Protein AF-A0A1A9G1H6-F1 (afdb_monomer)

pLDDT: mean 84.22, std 7.69, range [54.5, 94.31]

Radius of gyration: 18.67 Å; Cα contacts (8 Å, |Δi|>4): 43; chains: 1; bounding box: 40×33×41 Å

Foldseek 3Di:
DDDPVVLLVQLVVVLVVVVVVLVPDPVNPPPDRDSVVSSVVSVVVSVVVVVVVVQDPVLSVVLVVLVVVLVVLVPDDPPDPCPVVNVVSVVVNVVSSVD

Secondary structure (DSSP, 8-state):
---HHHHHHHHHHHHHHHHHHHHH-GGGTT----HHHHHHHHHHHHHHHHHHHHS-HHHHHHHHHHHHHHHHHHTSPTT---HHHHHHHHHHHHHHHH-

Structure (mmCIF, N/CA/C/O backbone):
data_AF-A0A1A9G1H6-F1
#
_entry.id   AF-A0A1A9G1H6-F1
#
loop_
_atom_site.group_PDB
_atom_site.id
_atom_site.type_symbol
_atom_site.label_atom_id
_atom_site.label_alt_id
_atom_site.label_comp_id
_atom_site.label_asym_id
_atom_site.label_entity_id
_atom_site.label_seq_id
_atom_site.pdbx_PDB_ins_code
_atom_site.Cartn_x
_atom_site.Cartn_y
_atom_site.Cartn_z
_atom_site.occupancy
_atom_site.B_iso_or_equiv
_atom_site.auth_seq_id
_atom_site.auth_comp_id
_atom_site.auth_asym_id
_atom_site.auth_atom_id
_atom_site.pdbx_PDB_model_num
ATOM 1 N N . MET A 1 1 ? 4.258 -9.240 16.589 1.00 62.66 1 MET A N 1
ATOM 2 C CA . MET A 1 1 ? 5.707 -9.505 16.428 1.00 62.66 1 MET A CA 1
ATOM 3 C C . MET A 1 1 ? 6.010 -9.608 14.937 1.00 62.66 1 MET A C 1
ATOM 5 O O . MET A 1 1 ? 5.212 -10.207 14.229 1.00 62.66 1 MET A O 1
ATOM 9 N N . PHE A 1 2 ? 7.073 -8.971 14.435 1.00 75.19 2 PHE A N 1
ATOM 10 C CA . PHE A 1 2 ? 7.388 -8.994 12.998 1.00 75.19 2 PHE A CA 1
ATOM 11 C C . PHE A 1 2 ? 8.047 -10.321 12.608 1.00 75.19 2 PHE A C 1
ATOM 13 O O . PHE A 1 2 ? 9.056 -10.702 13.196 1.00 75.19 2 PHE A O 1
ATOM 20 N N . ASN A 1 3 ? 7.508 -11.008 11.598 1.00 84.94 3 ASN A N 1
ATOM 21 C CA . ASN A 1 3 ? 8.124 -12.215 11.055 1.00 84.94 3 ASN A CA 1
ATOM 22 C C . ASN A 1 3 ? 9.115 -11.844 9.942 1.00 84.94 3 ASN A C 1
ATOM 24 O O . ASN A 1 3 ? 8.748 -11.699 8.775 1.00 84.94 3 ASN A O 1
ATOM 28 N N . LEU A 1 4 ? 10.387 -11.692 10.316 1.00 86.19 4 LEU A N 1
ATOM 29 C CA . LEU A 1 4 ? 11.466 -11.287 9.408 1.00 86.19 4 LEU A CA 1
ATOM 30 C C . LEU A 1 4 ? 11.574 -12.194 8.173 1.00 86.19 4 LEU A C 1
ATOM 32 O O . LEU A 1 4 ? 11.787 -11.707 7.064 1.00 86.19 4 LEU A O 1
ATOM 36 N N . SER A 1 5 ? 11.369 -13.502 8.347 1.00 87.50 5 SER A N 1
ATOM 37 C CA . SER A 1 5 ? 11.451 -14.469 7.247 1.00 87.50 5 SER A CA 1
ATOM 38 C C . SER A 1 5 ? 10.347 -14.264 6.203 1.00 87.50 5 SER A C 1
ATOM 40 O O . SER A 1 5 ? 10.597 -14.388 5.004 1.00 87.50 5 SER A O 1
ATOM 42 N N . GLN A 1 6 ? 9.137 -13.893 6.636 1.00 86.88 6 GLN A N 1
ATOM 43 C CA . GLN A 1 6 ? 8.024 -13.589 5.736 1.00 86.88 6 GLN A CA 1
ATOM 44 C C . GLN A 1 6 ? 8.253 -12.275 4.988 1.00 86.88 6 GLN A C 1
ATOM 46 O O . GLN A 1 6 ? 8.037 -12.233 3.779 1.00 86.88 6 GLN A O 1
ATOM 51 N N . ILE A 1 7 ? 8.757 -11.240 5.670 1.00 89.12 7 ILE A N 1
ATOM 52 C CA . ILE A 1 7 ? 9.081 -9.948 5.043 1.00 89.12 7 ILE A CA 1
ATOM 53 C C . ILE A 1 7 ? 10.154 -10.137 3.963 1.00 89.12 7 ILE A C 1
ATOM 55 O O . ILE A 1 7 ? 10.015 -9.620 2.858 1.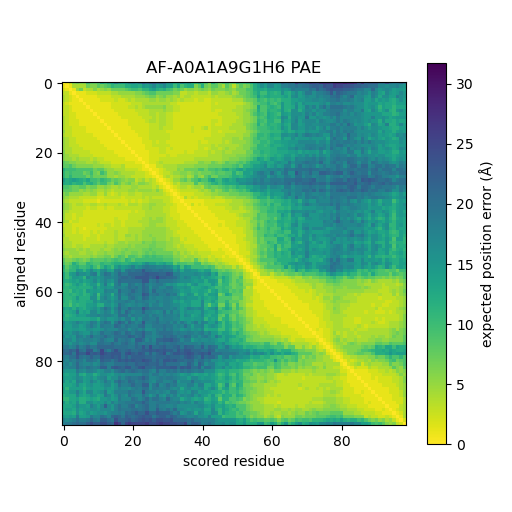00 89.12 7 ILE A O 1
ATOM 59 N N . MET A 1 8 ? 11.189 -10.938 4.235 1.00 91.38 8 MET A N 1
ATOM 60 C CA . MET A 1 8 ? 12.235 -11.233 3.249 1.00 91.38 8 MET A CA 1
ATOM 61 C C . MET A 1 8 ? 11.709 -12.017 2.044 1.00 91.38 8 MET A C 1
ATOM 63 O O . MET A 1 8 ? 12.043 -11.688 0.905 1.00 91.38 8 MET A O 1
ATOM 67 N N . LYS A 1 9 ? 10.844 -13.017 2.264 1.00 92.31 9 LYS A N 1
ATOM 68 C CA . LYS A 1 9 ? 10.194 -13.759 1.171 1.00 92.31 9 LYS A CA 1
ATOM 69 C C . LYS A 1 9 ? 9.320 -12.848 0.306 1.00 92.31 9 LYS A C 1
ATOM 71 O O . LYS A 1 9 ? 9.391 -12.930 -0.920 1.00 92.31 9 LYS A O 1
ATOM 76 N N . ALA A 1 10 ? 8.538 -11.967 0.929 1.00 90.38 10 ALA A N 1
ATOM 77 C CA . ALA A 1 10 ? 7.708 -10.993 0.226 1.00 90.38 10 ALA A CA 1
ATOM 78 C C . ALA A 1 10 ? 8.565 -10.012 -0.590 1.00 90.38 10 ALA A C 1
ATOM 80 O O . ALA A 1 10 ? 8.305 -9.815 -1.777 1.00 90.38 10 ALA A O 1
ATOM 81 N N . ALA A 1 11 ? 9.648 -9.493 -0.002 1.00 92.75 11 ALA A N 1
ATOM 82 C CA . ALA A 1 11 ? 10.556 -8.562 -0.672 1.00 92.75 11 ALA A CA 1
ATOM 83 C C . ALA A 1 11 ? 11.222 -9.207 -1.889 1.00 92.75 11 ALA A C 1
ATOM 85 O O . ALA A 1 11 ? 11.345 -8.581 -2.942 1.00 92.75 11 ALA A O 1
ATOM 86 N N . TRP A 1 12 ? 11.600 -10.483 -1.776 1.00 92.69 12 TRP A N 1
ATOM 87 C CA . TRP A 1 12 ? 12.172 -11.241 -2.885 1.00 92.69 12 TRP A CA 1
ATOM 88 C C . TRP A 1 12 ? 11.168 -11.473 -4.016 1.00 92.69 12 TRP A C 1
ATOM 90 O O . TRP A 1 12 ? 11.495 -11.281 -5.189 1.00 92.69 12 TRP A O 1
ATOM 100 N N . ALA A 1 13 ? 9.927 -11.832 -3.682 1.00 93.38 13 ALA A N 1
ATOM 101 C CA . ALA A 1 13 ? 8.865 -11.985 -4.671 1.00 93.38 13 ALA A CA 1
ATOM 102 C C . ALA A 1 13 ? 8.563 -10.660 -5.392 1.00 93.38 13 ALA A C 1
ATOM 104 O O . ALA A 1 13 ? 8.442 -10.641 -6.618 1.00 93.38 13 ALA A O 1
ATOM 105 N N . HIS A 1 14 ? 8.495 -9.552 -4.650 1.00 92.31 14 HIS A N 1
ATOM 106 C CA . HIS A 1 14 ? 8.287 -8.213 -5.196 1.00 92.31 14 HIS A CA 1
ATOM 107 C C . HIS A 1 14 ? 9.429 -7.820 -6.140 1.00 92.31 14 HIS A C 1
ATOM 109 O O . HIS A 1 14 ? 9.178 -7.461 -7.289 1.00 92.31 14 HIS A O 1
ATOM 115 N N . TYR A 1 15 ? 10.681 -7.984 -5.708 1.00 94.19 15 TYR A N 1
ATOM 116 C CA . TYR A 1 15 ? 11.854 -7.704 -6.531 1.00 94.19 15 TYR A CA 1
ATOM 117 C C . TYR A 1 15 ? 11.818 -8.456 -7.864 1.00 94.19 15 TYR A C 1
ATOM 119 O O . TYR A 1 15 ? 11.967 -7.849 -8.922 1.00 94.19 15 TYR A O 1
ATOM 127 N N . ARG A 1 16 ? 11.530 -9.763 -7.841 1.00 94.31 16 ARG A N 1
ATOM 128 C CA . ARG A 1 16 ? 11.432 -10.564 -9.068 1.00 94.31 16 ARG A CA 1
ATOM 129 C C . ARG A 1 16 ? 10.335 -10.075 -10.011 1.00 94.31 16 ARG A C 1
ATOM 131 O O . ARG A 1 16 ? 10.561 -10.037 -11.218 1.00 94.31 16 ARG A O 1
ATOM 138 N N . ARG A 1 17 ? 9.168 -9.694 -9.481 1.00 92.69 17 ARG A N 1
ATOM 139 C CA . ARG A 1 17 ? 8.072 -9.127 -10.287 1.00 92.69 17 ARG A CA 1
ATOM 140 C C . ARG A 1 17 ? 8.469 -7.794 -10.910 1.00 92.69 17 ARG A C 1
ATOM 142 O O . ARG A 1 17 ? 8.217 -7.590 -12.090 1.00 92.69 17 ARG A O 1
ATOM 149 N N . ALA A 1 18 ? 9.124 -6.921 -10.148 1.00 90.44 18 ALA A N 1
ATOM 150 C CA . ALA A 1 18 ? 9.588 -5.628 -10.637 1.00 90.44 18 ALA A CA 1
ATOM 151 C C . ALA A 1 18 ? 10.665 -5.780 -11.723 1.00 90.44 18 ALA A C 1
ATOM 153 O O . ALA A 1 18 ? 10.587 -5.123 -12.757 1.00 90.44 18 ALA A O 1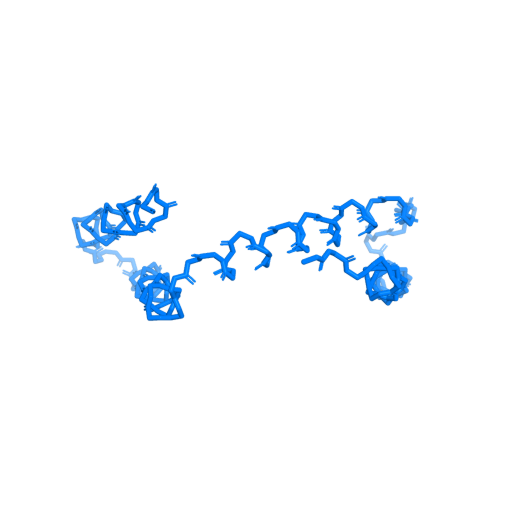
ATOM 154 N N . VAL A 1 19 ? 11.623 -6.695 -11.539 1.00 92.00 19 VAL A N 1
ATOM 155 C CA . VAL A 1 19 ? 12.633 -7.019 -12.561 1.00 92.00 19 VAL A CA 1
ATOM 156 C C . VAL A 1 19 ? 11.976 -7.562 -13.829 1.00 92.00 19 VAL A C 1
ATOM 158 O O . VAL A 1 19 ? 12.299 -7.104 -14.921 1.00 92.00 19 VAL A O 1
ATOM 161 N N . ALA A 1 20 ? 11.030 -8.498 -13.700 1.00 91.50 20 ALA A N 1
ATOM 162 C CA . ALA A 1 20 ? 10.298 -9.038 -14.844 1.00 91.50 20 ALA A CA 1
ATOM 163 C C . ALA A 1 20 ? 9.496 -7.951 -15.577 1.00 91.50 20 ALA A C 1
ATOM 165 O O . ALA A 1 20 ? 9.519 -7.891 -16.804 1.00 91.50 20 ALA A O 1
ATOM 166 N N . TYR A 1 21 ? 8.844 -7.057 -14.830 1.00 90.62 21 TYR A N 1
ATOM 167 C CA . TYR A 1 21 ? 8.096 -5.935 -15.386 1.00 90.62 21 TYR A CA 1
ATOM 168 C C . TYR A 1 21 ? 9.001 -4.989 -16.182 1.00 90.62 21 TYR A C 1
ATOM 170 O O . TYR A 1 21 ? 8.705 -4.700 -17.340 1.00 90.62 21 TYR A O 1
ATOM 178 N N . VAL A 1 22 ? 10.141 -4.581 -15.615 1.00 90.06 22 VAL A N 1
ATOM 179 C CA . VAL A 1 22 ? 11.125 -3.738 -16.314 1.00 90.06 22 VAL A CA 1
ATOM 180 C C . VAL A 1 22 ? 11.683 -4.439 -17.554 1.00 90.06 22 VAL A C 1
ATOM 182 O O . VAL A 1 22 ? 11.795 -3.810 -18.601 1.00 90.06 22 VAL A O 1
ATOM 185 N N . ALA A 1 23 ? 11.977 -5.740 -17.477 1.00 88.06 23 ALA A N 1
ATOM 186 C CA . ALA A 1 23 ? 12.463 -6.511 -18.622 1.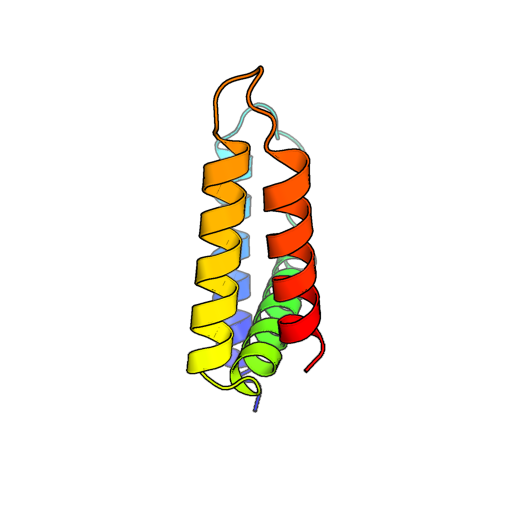00 88.06 23 ALA A CA 1
ATOM 187 C C . ALA A 1 23 ? 11.427 -6.609 -19.756 1.00 88.06 23 ALA A C 1
ATOM 189 O O . ALA A 1 23 ? 11.793 -6.588 -20.929 1.00 88.06 23 ALA A O 1
ATOM 190 N N . SER A 1 24 ? 10.139 -6.696 -19.411 1.00 90.62 24 SER A N 1
ATOM 191 C CA . SER A 1 24 ? 9.041 -6.780 -20.380 1.00 90.62 24 SER A CA 1
ATOM 192 C C . SER A 1 24 ? 8.647 -5.439 -21.003 1.00 90.62 24 SER A C 1
ATOM 194 O O . SER A 1 24 ? 7.966 -5.428 -22.026 1.00 90.62 24 SER A O 1
ATOM 196 N N . ASN A 1 25 ? 9.044 -4.313 -20.401 1.00 89.31 25 ASN A N 1
ATOM 197 C CA . ASN A 1 25 ? 8.527 -2.999 -20.761 1.00 89.31 25 ASN A CA 1
ATOM 198 C C . ASN A 1 25 ? 9.591 -2.155 -21.495 1.00 89.31 25 ASN A C 1
ATOM 200 O O . ASN A 1 25 ? 10.549 -1.694 -20.865 1.00 89.31 25 ASN A O 1
ATOM 204 N N . PRO A 1 26 ?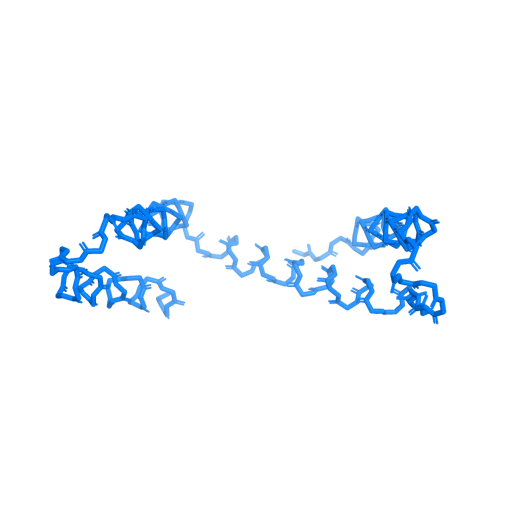 9.436 -1.900 -22.812 1.00 88.06 26 PRO A N 1
ATOM 205 C CA . PRO A 1 26 ? 10.426 -1.176 -23.614 1.00 88.06 26 PRO A CA 1
ATOM 206 C C . PRO A 1 26 ? 10.732 0.233 -23.096 1.00 88.06 26 PRO A C 1
ATOM 208 O O . PRO A 1 26 ? 11.864 0.698 -23.214 1.00 88.06 26 PRO A O 1
ATOM 211 N N . TYR A 1 27 ? 9.744 0.889 -22.482 1.00 87.69 27 TYR A N 1
ATOM 212 C CA . TYR A 1 27 ? 9.854 2.253 -21.958 1.00 87.69 27 TYR A CA 1
ATOM 213 C C . TYR A 1 27 ? 10.668 2.353 -20.665 1.00 87.69 27 TYR A C 1
ATOM 215 O O . TYR A 1 27 ? 11.051 3.446 -20.263 1.00 87.69 27 TYR A O 1
ATOM 223 N N . LEU A 1 28 ? 10.937 1.222 -20.006 1.00 85.50 28 LEU A N 1
ATOM 224 C CA . LEU A 1 28 ? 11.679 1.168 -18.747 1.00 85.50 28 LEU A CA 1
ATOM 225 C C . LEU A 1 28 ? 13.114 0.666 -18.935 1.00 85.50 28 LEU A C 1
ATOM 227 O O . LEU A 1 28 ? 13.811 0.434 -17.943 1.00 85.50 28 LEU A O 1
ATOM 231 N N . ARG A 1 29 ? 13.584 0.521 -20.184 1.00 75.81 29 ARG A N 1
ATOM 232 C CA . ARG A 1 29 ? 14.970 0.133 -20.485 1.00 75.81 29 ARG A CA 1
ATOM 233 C C . ARG A 1 29 ? 15.955 1.066 -19.778 1.00 75.81 29 ARG A C 1
ATOM 235 O O . ARG A 1 29 ? 15.928 2.273 -19.976 1.00 75.81 29 ARG A O 1
ATOM 242 N N . GLY A 1 30 ? 16.836 0.484 -18.965 1.00 78.06 30 GLY A N 1
ATOM 243 C CA . GLY A 1 30 ? 17.823 1.217 -18.161 1.00 78.06 30 GLY A CA 1
ATOM 244 C C . GLY A 1 30 ? 17.386 1.504 -16.722 1.00 78.06 30 GLY A C 1
ATOM 245 O O . GLY A 1 30 ? 18.200 1.957 -15.920 1.00 78.06 30 GLY A O 1
ATOM 246 N N . THR A 1 31 ? 16.141 1.189 -16.353 1.00 86.50 31 THR A N 1
ATOM 247 C CA . THR A 1 31 ? 15.681 1.318 -14.966 1.00 86.50 31 THR A CA 1
ATOM 248 C C . THR A 1 31 ? 16.319 0.232 -14.101 1.00 86.50 31 THR A C 1
ATOM 250 O O . THR A 1 31 ? 16.157 -0.962 -14.351 1.00 86.50 31 THR A O 1
ATOM 253 N N . LEU A 1 32 ? 17.031 0.644 -13.053 1.00 84.38 32 LEU A N 1
ATOM 254 C CA . LEU A 1 32 ? 17.628 -0.264 -12.076 1.00 84.38 32 LEU A CA 1
ATOM 255 C C . LEU A 1 32 ? 16.630 -0.559 -10.959 1.00 84.38 32 LEU A C 1
ATOM 257 O O . LEU A 1 32 ? 16.342 0.298 -10.126 1.00 84.38 32 LEU A O 1
ATOM 261 N N . VAL A 1 33 ? 16.146 -1.797 -10.905 1.00 87.38 33 VAL A N 1
ATOM 262 C CA . VAL A 1 33 ? 15.382 -2.287 -9.755 1.00 87.38 33 VAL A CA 1
ATOM 263 C C . VAL A 1 33 ? 16.372 -2.667 -8.661 1.00 87.38 33 VAL A C 1
ATOM 265 O O . VAL A 1 33 ? 17.221 -3.534 -8.861 1.00 87.38 33 VAL A O 1
ATOM 268 N N . ARG A 1 34 ? 16.280 -2.032 -7.491 1.00 91.56 34 ARG A N 1
ATOM 269 C CA . ARG A 1 34 ? 17.130 -2.351 -6.337 1.00 91.56 34 ARG A CA 1
ATOM 270 C C . ARG A 1 34 ? 16.334 -3.142 -5.312 1.00 91.56 34 ARG A C 1
ATOM 272 O O . ARG A 1 34 ? 15.283 -2.700 -4.856 1.00 91.56 34 ARG A O 1
ATOM 279 N N . PHE A 1 35 ? 16.880 -4.276 -4.876 1.00 89.75 35 PHE A N 1
ATOM 280 C CA . PHE A 1 35 ? 16.255 -5.091 -3.830 1.00 89.75 35 PHE A CA 1
ATOM 281 C C . PHE A 1 35 ? 15.999 -4.297 -2.538 1.00 89.75 35 PHE A C 1
ATOM 283 O O . PHE A 1 35 ? 14.970 -4.481 -1.895 1.00 89.75 35 PHE A O 1
ATOM 290 N N . GLY A 1 36 ? 16.894 -3.365 -2.188 1.00 90.44 36 GLY A N 1
ATOM 291 C CA . GLY A 1 36 ? 16.736 -2.508 -1.011 1.00 90.44 36 GLY A CA 1
ATOM 292 C C . GLY A 1 36 ? 15.464 -1.653 -1.030 1.00 90.44 36 GLY A C 1
ATOM 293 O O . GLY A 1 36 ? 14.867 -1.437 0.024 1.00 90.44 36 GLY A O 1
ATOM 294 N N . ASP A 1 37 ? 15.007 -1.215 -2.204 1.00 89.56 37 ASP A N 1
ATOM 295 C CA . ASP A 1 37 ? 13.782 -0.419 -2.327 1.00 89.56 37 ASP A CA 1
ATOM 296 C C . ASP A 1 37 ? 12.536 -1.300 -2.171 1.00 89.56 37 ASP A C 1
ATOM 298 O O . ASP A 1 37 ? 11.612 -0.938 -1.440 1.00 89.56 37 ASP A O 1
ATOM 302 N N . CYS A 1 38 ? 12.557 -2.513 -2.735 1.00 90.50 38 CYS A N 1
ATOM 303 C CA . CYS A 1 38 ? 11.522 -3.523 -2.496 1.00 90.50 38 CYS A CA 1
ATOM 304 C C . CYS A 1 38 ? 11.453 -3.912 -1.013 1.00 90.50 38 CYS A C 1
ATOM 306 O O . CYS A 1 38 ? 10.371 -4.006 -0.440 1.00 90.50 38 CYS A O 1
ATOM 308 N N . LEU A 1 39 ? 12.604 -4.073 -0.357 1.00 92.62 39 LEU A N 1
ATOM 309 C CA . LEU A 1 39 ? 12.667 -4.393 1.063 1.00 92.62 39 LEU A CA 1
ATOM 310 C C . LEU A 1 39 ? 12.085 -3.265 1.928 1.00 92.62 39 LEU A C 1
ATOM 312 O O . LEU A 1 39 ? 11.316 -3.538 2.848 1.00 92.62 39 LEU A O 1
ATOM 316 N N . LYS A 1 40 ? 12.403 -1.999 1.630 1.00 91.94 40 LYS A N 1
ATOM 317 C CA . LYS A 1 40 ? 11.797 -0.843 2.313 1.00 91.94 40 LYS A CA 1
ATOM 318 C C . LYS A 1 40 ? 10.279 -0.807 2.128 1.00 91.94 40 LYS A C 1
ATOM 320 O O . LYS A 1 40 ? 9.567 -0.536 3.097 1.00 91.94 40 LYS A O 1
ATOM 325 N N . ALA A 1 41 ? 9.790 -1.088 0.919 1.00 90.25 41 ALA A N 1
ATOM 326 C CA . ALA A 1 41 ? 8.360 -1.145 0.632 1.00 90.25 41 ALA A CA 1
ATOM 327 C C . ALA A 1 41 ? 7.664 -2.229 1.470 1.00 90.25 41 ALA A C 1
ATOM 329 O O . ALA A 1 41 ? 6.702 -1.931 2.175 1.00 90.25 41 ALA A O 1
ATOM 330 N N . GLU A 1 42 ? 8.198 -3.451 1.494 1.00 89.56 42 GLU A N 1
ATOM 331 C CA . GLU A 1 42 ? 7.628 -4.539 2.298 1.00 89.56 42 GLU A CA 1
ATOM 332 C C . GLU A 1 42 ? 7.714 -4.276 3.803 1.00 89.56 42 GLU A C 1
ATOM 334 O O . GLU A 1 42 ? 6.784 -4.589 4.543 1.00 89.56 42 GLU A O 1
ATOM 339 N N . TRP A 1 43 ? 8.774 -3.622 4.281 1.00 90.00 43 TRP A N 1
ATOM 340 C CA . TRP A 1 43 ? 8.842 -3.167 5.671 1.00 90.00 43 TRP A CA 1
ATOM 341 C C . TRP A 1 43 ? 7.769 -2.132 6.003 1.00 90.00 43 TRP A C 1
ATOM 343 O O . TRP A 1 43 ? 7.181 -2.182 7.086 1.00 90.00 43 TRP A O 1
ATOM 353 N N . LYS A 1 44 ? 7.492 -1.198 5.088 1.00 90.06 44 LYS A N 1
ATOM 354 C CA . LYS A 1 44 ? 6.395 -0.236 5.238 1.00 90.06 44 LYS A CA 1
ATOM 355 C C . LYS A 1 44 ? 5.048 -0.961 5.278 1.00 90.06 44 LYS A C 1
ATOM 357 O O . LYS A 1 44 ? 4.242 -0.667 6.158 1.00 90.06 44 LYS A O 1
ATOM 362 N N . HIS A 1 45 ? 4.832 -1.940 4.399 1.00 86.19 45 HIS A N 1
ATOM 363 C CA . HIS A 1 45 ? 3.625 -2.768 4.403 1.00 86.19 45 HIS A CA 1
ATOM 364 C C . HIS A 1 45 ? 3.478 -3.570 5.696 1.00 86.19 45 HIS A C 1
ATOM 366 O O . HIS A 1 45 ? 2.416 -3.532 6.307 1.00 86.19 45 HIS A O 1
ATOM 372 N N . ALA A 1 46 ? 4.535 -4.228 6.172 1.00 84.56 46 ALA A N 1
ATOM 373 C CA . ALA A 1 46 ? 4.506 -4.986 7.418 1.00 84.56 46 ALA A CA 1
ATOM 374 C C . ALA A 1 46 ? 4.183 -4.090 8.625 1.00 84.56 46 ALA A C 1
ATOM 376 O O . ALA A 1 46 ? 3.368 -4.457 9.469 1.00 84.56 46 ALA A O 1
ATOM 377 N N . LYS A 1 47 ? 4.773 -2.889 8.697 1.00 85.38 47 LYS A N 1
ATOM 378 C CA . LYS A 1 47 ? 4.448 -1.898 9.738 1.00 85.38 47 LYS A CA 1
ATOM 379 C C . LYS A 1 47 ? 2.994 -1.439 9.651 1.00 85.38 47 LYS A C 1
ATOM 381 O O . LYS A 1 47 ? 2.332 -1.370 10.681 1.00 85.38 47 LYS A O 1
ATOM 386 N N . ALA A 1 48 ? 2.493 -1.181 8.445 1.00 82.50 48 ALA A N 1
ATOM 387 C CA . ALA A 1 48 ? 1.097 -0.817 8.228 1.00 82.50 48 ALA A CA 1
ATOM 388 C C . ALA A 1 48 ? 0.140 -1.951 8.624 1.00 82.50 48 ALA A C 1
ATOM 390 O O . ALA A 1 48 ? -0.876 -1.686 9.248 1.00 82.50 48 ALA A O 1
ATOM 391 N N . GLN A 1 49 ? 0.479 -3.209 8.334 1.00 79.62 49 GLN A N 1
ATOM 392 C CA . GLN A 1 49 ? -0.309 -4.376 8.745 1.00 79.62 49 GLN A CA 1
ATOM 393 C C . GLN A 1 49 ? -0.346 -4.531 10.267 1.00 79.62 49 GLN A C 1
ATOM 395 O O . GLN A 1 49 ? -1.400 -4.789 10.832 1.00 79.62 49 GLN A O 1
ATOM 400 N N . VAL A 1 50 ? 0.777 -4.311 10.956 1.00 78.44 50 VAL A N 1
ATOM 401 C CA . VAL A 1 50 ? 0.802 -4.323 12.427 1.00 78.44 50 VAL A CA 1
ATOM 402 C C . VAL A 1 50 ? 0.016 -3.151 13.016 1.00 78.44 50 VAL A C 1
ATOM 404 O O . VAL A 1 50 ? -0.660 -3.335 14.021 1.00 78.44 50 VAL A O 1
ATOM 407 N N . ALA A 1 51 ? 0.073 -1.965 12.406 1.00 74.06 51 ALA A N 1
ATOM 408 C CA . ALA A 1 51 ? -0.761 -0.835 12.812 1.00 74.06 51 ALA A CA 1
ATOM 409 C C . ALA A 1 51 ? -2.255 -1.137 12.601 1.00 74.06 51 ALA A C 1
ATOM 411 O O . ALA A 1 51 ? -3.048 -0.929 13.511 1.00 74.06 51 ALA A O 1
ATOM 412 N N . LYS A 1 52 ? -2.621 -1.728 11.456 1.00 67.50 52 LYS A N 1
ATOM 413 C CA . LYS A 1 52 ? -3.985 -2.195 11.174 1.00 67.50 52 LYS A CA 1
ATOM 414 C C . LYS A 1 52 ? -4.449 -3.287 12.136 1.00 67.50 52 LYS A C 1
ATOM 416 O O . LYS A 1 52 ? -5.597 -3.270 12.531 1.00 67.50 52 LYS A O 1
ATOM 421 N N . ALA A 1 53 ? -3.573 -4.201 12.550 1.00 65.56 53 ALA A N 1
ATOM 422 C CA . ALA A 1 53 ? -3.915 -5.257 13.504 1.00 65.56 53 ALA A CA 1
ATOM 423 C C . ALA A 1 53 ? -4.134 -4.746 14.941 1.00 65.56 53 ALA A C 1
ATOM 425 O O . ALA A 1 53 ? -4.653 -5.486 15.770 1.00 65.56 53 ALA A O 1
ATOM 426 N N . LYS A 1 54 ? -3.704 -3.515 15.257 1.00 65.56 54 LYS A N 1
ATOM 427 C CA . LYS A 1 54 ? -4.036 -2.848 16.527 1.00 65.56 54 LYS A CA 1
ATOM 428 C C . LYS A 1 54 ? -5.409 -2.180 16.497 1.00 65.56 54 LYS A C 1
ATOM 430 O O . LYS A 1 54 ? -5.981 -1.967 17.559 1.00 65.56 54 LYS A O 1
ATOM 435 N N . LEU A 1 55 ? -5.901 -1.841 15.308 1.00 66.62 55 LEU A N 1
ATOM 436 C CA . LEU A 1 55 ? -7.267 -1.380 15.116 1.00 66.62 55 LEU A CA 1
ATOM 437 C C . LEU A 1 55 ? -8.198 -2.592 15.165 1.00 66.62 55 LEU A C 1
ATOM 439 O O . LEU A 1 55 ? -7.866 -3.665 14.658 1.00 66.62 55 LEU A O 1
ATOM 443 N N . ASP A 1 56 ? -9.367 -2.415 15.772 1.00 74.94 56 ASP A N 1
ATOM 444 C CA . ASP A 1 56 ? -10.411 -3.435 15.751 1.00 74.94 56 ASP A CA 1
ATOM 445 C C . ASP A 1 56 ? -10.747 -3.786 14.288 1.00 74.94 56 ASP A C 1
ATOM 447 O O . ASP A 1 56 ? -10.844 -2.905 13.427 1.00 74.94 56 ASP A O 1
ATOM 451 N N . ALA A 1 57 ? -10.929 -5.074 13.993 1.00 73.62 57 ALA A N 1
ATOM 452 C CA . ALA A 1 57 ? -11.297 -5.550 12.665 1.00 73.62 57 ALA A CA 1
ATOM 453 C C . ALA A 1 57 ? -12.572 -4.861 12.144 1.00 73.62 57 ALA A C 1
ATOM 455 O O . ALA A 1 57 ? -12.678 -4.598 10.944 1.00 73.62 57 ALA A O 1
ATOM 456 N N . ALA A 1 58 ? -13.498 -4.500 13.040 1.00 76.31 58 ALA A N 1
ATOM 457 C CA . ALA A 1 58 ? -14.686 -3.720 12.700 1.00 76.31 58 ALA A CA 1
ATOM 458 C C . ALA A 1 58 ? -14.346 -2.292 12.230 1.00 76.31 58 ALA A C 1
ATOM 460 O O . ALA A 1 58 ? -14.925 -1.799 11.260 1.00 76.31 58 ALA A O 1
ATOM 461 N N . VAL A 1 59 ? -13.367 -1.642 12.868 1.00 79.75 59 VAL A N 1
ATOM 462 C CA . VAL A 1 59 ? -12.897 -0.298 12.495 1.00 79.75 59 VAL A CA 1
ATOM 463 C C . VAL A 1 59 ? -12.156 -0.343 11.159 1.00 79.75 59 VAL A C 1
ATOM 465 O O . VAL A 1 59 ? -12.403 0.495 10.294 1.00 79.75 59 VAL A O 1
ATOM 468 N N . VAL A 1 60 ? -11.316 -1.358 10.935 1.00 79.06 60 VAL A N 1
ATOM 469 C CA . VAL A 1 60 ? -10.621 -1.547 9.650 1.00 79.06 60 VAL A CA 1
ATOM 470 C C . VAL A 1 60 ? -11.616 -1.777 8.511 1.00 79.06 60 VAL A C 1
ATOM 472 O O . VAL A 1 60 ? -11.506 -1.125 7.473 1.00 79.06 60 VAL A O 1
ATOM 475 N N . ALA A 1 61 ? -12.622 -2.635 8.712 1.00 82.12 61 ALA A N 1
ATOM 476 C CA . ALA A 1 61 ? -13.670 -2.870 7.720 1.00 82.12 61 ALA A CA 1
ATOM 477 C C . ALA A 1 61 ? -14.463 -1.590 7.406 1.00 82.12 61 ALA A C 1
ATOM 479 O O . ALA A 1 61 ? -14.781 -1.329 6.245 1.00 82.12 61 ALA A O 1
ATOM 480 N N . ARG A 1 62 ? -14.733 -0.754 8.419 1.00 85.50 62 ARG A N 1
ATOM 481 C CA . ARG A 1 62 ? -15.402 0.540 8.227 1.00 85.50 62 ARG A CA 1
ATOM 482 C C . ARG A 1 62 ? -14.535 1.531 7.448 1.00 85.50 62 ARG A C 1
ATOM 484 O O . ARG A 1 62 ? -15.056 2.201 6.561 1.00 85.50 62 ARG A O 1
ATOM 491 N N . ILE A 1 63 ? -13.231 1.597 7.725 1.00 85.50 63 ILE A N 1
ATOM 492 C CA . ILE A 1 63 ? -12.286 2.432 6.964 1.00 85.50 63 ILE A CA 1
ATOM 493 C C . ILE A 1 63 ? -12.237 1.991 5.496 1.00 85.50 63 ILE A C 1
ATOM 495 O O . ILE A 1 63 ? -12.290 2.835 4.602 1.00 85.50 63 ILE A O 1
ATOM 499 N N . ASP A 1 64 ? -12.151 0.685 5.234 1.00 86.19 64 ASP A N 1
ATOM 500 C CA . ASP A 1 64 ? -12.096 0.160 3.867 1.00 86.19 64 ASP A CA 1
ATOM 501 C C . ASP A 1 64 ? -13.420 0.416 3.112 1.00 86.19 64 ASP A C 1
ATOM 503 O O . ASP A 1 64 ? -13.387 0.797 1.939 1.00 86.19 64 ASP A O 1
ATOM 507 N N . ALA A 1 65 ? -14.573 0.324 3.789 1.00 87.75 65 ALA A N 1
ATOM 508 C CA . ALA A 1 65 ?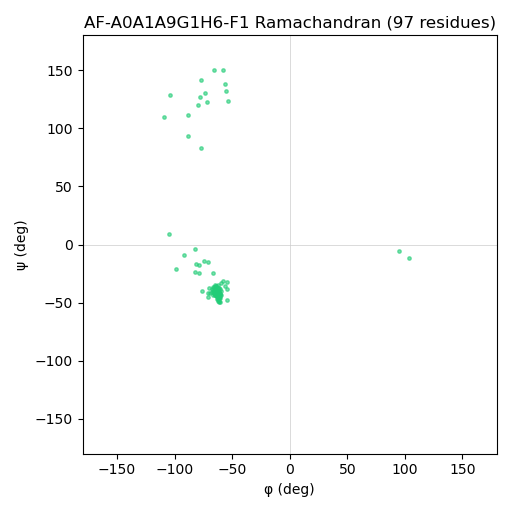 -15.875 0.694 3.225 1.00 87.75 65 ALA A CA 1
ATOM 509 C C . ALA A 1 65 ? -15.956 2.190 2.864 1.00 87.75 65 ALA A C 1
ATOM 511 O O . ALA A 1 65 ? -16.321 2.528 1.740 1.00 87.75 65 ALA A O 1
ATOM 512 N N . LEU A 1 66 ? -15.529 3.086 3.763 1.00 88.00 66 LEU A N 1
ATOM 513 C CA . LEU A 1 66 ? -15.510 4.534 3.506 1.00 88.00 66 LEU A CA 1
ATOM 514 C C . LEU A 1 66 ? -14.588 4.903 2.333 1.00 88.00 66 LEU A C 1
ATOM 516 O O . LEU A 1 66 ? -14.917 5.772 1.527 1.00 88.00 66 LEU A O 1
ATOM 520 N N . LYS A 1 67 ? -13.443 4.222 2.191 1.00 88.25 67 LYS A N 1
ATOM 521 C CA . LYS A 1 67 ? -12.540 4.407 1.041 1.00 88.25 67 LYS A CA 1
ATOM 522 C C . LYS A 1 67 ? -13.196 3.991 -0.271 1.00 88.25 67 LYS A C 1
ATOM 524 O O . LYS A 1 67 ? -13.032 4.689 -1.272 1.00 88.25 67 LYS A O 1
ATOM 529 N N . ALA A 1 68 ? -13.939 2.886 -0.270 1.00 88.69 68 ALA A N 1
ATOM 530 C CA . ALA A 1 68 ? -14.690 2.445 -1.439 1.00 88.69 68 ALA A CA 1
ATOM 531 C C . ALA A 1 68 ? -15.817 3.429 -1.795 1.00 88.69 68 ALA A C 1
ATOM 533 O O . ALA A 1 68 ? -15.967 3.777 -2.964 1.00 88.69 68 ALA A O 1
ATOM 534 N N . GLU A 1 69 ? -16.549 3.947 -0.805 1.00 88.00 69 GLU A N 1
ATOM 535 C CA . GLU A 1 69 ? -17.590 4.962 -1.016 1.00 88.00 69 GLU A CA 1
ATOM 536 C C . GLU A 1 69 ? -17.011 6.246 -1.635 1.00 88.00 69 GLU A C 1
ATOM 538 O O . GLU A 1 69 ? -17.524 6.728 -2.648 1.00 88.00 69 GLU A O 1
ATOM 543 N N . ILE A 1 70 ? -15.882 6.752 -1.127 1.00 87.62 70 ILE A N 1
ATOM 544 C CA . ILE A 1 70 ? -15.193 7.911 -1.722 1.00 87.62 70 ILE A CA 1
ATOM 545 C C . ILE A 1 70 ? -14.775 7.625 -3.170 1.00 87.62 70 ILE A C 1
ATOM 547 O O . ILE A 1 70 ? -14.986 8.468 -4.039 1.00 87.62 70 ILE A O 1
ATOM 551 N N . LEU A 1 71 ? -14.238 6.434 -3.454 1.00 87.44 71 LEU A N 1
ATOM 552 C CA . LEU A 1 71 ? -13.864 6.046 -4.815 1.00 87.44 71 LEU A CA 1
ATOM 553 C C . LEU A 1 71 ? -15.081 6.053 -5.752 1.00 87.44 71 LEU A C 1
ATOM 555 O O . LEU A 1 71 ? -15.006 6.577 -6.859 1.00 87.44 71 LEU A O 1
ATOM 559 N N . THR A 1 72 ? -16.218 5.513 -5.307 1.00 87.44 72 THR A N 1
ATOM 560 C CA . THR A 1 72 ? -17.449 5.520 -6.111 1.00 87.44 72 THR A CA 1
ATOM 561 C C . THR A 1 72 ? -17.977 6.929 -6.368 1.00 87.44 72 THR A C 1
ATOM 563 O O . THR A 1 72 ? -18.462 7.196 -7.467 1.00 87.44 72 THR A O 1
ATOM 566 N N . LEU A 1 73 ? -17.846 7.846 -5.401 1.00 84.69 73 LEU A N 1
ATOM 567 C CA . LEU A 1 73 ? -18.150 9.261 -5.607 1.00 84.69 73 LEU A CA 1
ATOM 568 C C . LEU A 1 73 ? -17.204 9.901 -6.624 1.00 84.69 73 LEU A C 1
ATOM 570 O O . LEU A 1 73 ? -17.674 10.623 -7.498 1.00 84.69 73 LEU A O 1
ATOM 574 N N . ASP A 1 74 ? -15.906 9.610 -6.544 1.00 83.81 74 ASP A N 1
ATOM 575 C CA . ASP A 1 74 ? -14.893 10.134 -7.467 1.00 83.81 74 ASP A CA 1
ATOM 576 C C . ASP A 1 74 ? -15.080 9.588 -8.901 1.00 83.81 74 ASP A C 1
ATOM 578 O O . ASP A 1 74 ? -14.705 10.248 -9.869 1.00 83.81 74 ASP A O 1
ATOM 582 N N . CYS A 1 75 ? -15.722 8.425 -9.062 1.00 86.44 75 CYS A N 1
ATOM 583 C CA . CYS A 1 75 ? -16.107 7.867 -10.362 1.00 86.44 75 CYS A CA 1
ATOM 584 C C . CYS A 1 75 ? -17.418 8.438 -10.940 1.00 86.44 75 CYS A C 1
ATOM 586 O O . CYS A 1 75 ? -17.795 8.059 -12.053 1.00 86.44 75 CYS A O 1
ATOM 588 N N . LYS A 1 76 ? -18.142 9.312 -10.223 1.00 84.19 76 LYS A N 1
ATOM 589 C CA . LYS A 1 76 ? -19.381 9.909 -10.746 1.00 84.19 76 LYS A CA 1
ATOM 590 C C . LYS A 1 76 ? -19.092 10.815 -11.959 1.00 84.19 76 LYS A C 1
ATOM 592 O O . LYS A 1 76 ? -18.027 11.427 -12.038 1.00 84.19 76 LYS A O 1
ATOM 597 N N . PRO A 1 77 ? -20.044 10.941 -12.905 1.00 82.69 77 PRO A N 1
ATOM 598 C CA . PRO A 1 77 ? -19.873 11.776 -14.088 1.00 82.69 77 PRO A CA 1
ATOM 599 C C . PRO A 1 77 ? -19.589 13.243 -13.753 1.00 82.69 77 PRO A C 1
ATOM 601 O O . PRO A 1 77 ? -20.076 13.791 -12.757 1.00 82.69 77 PRO A O 1
ATOM 604 N N . PHE A 1 78 ? -18.847 13.896 -14.647 1.00 69.69 78 PHE A N 1
ATOM 605 C CA . PHE A 1 78 ? -18.542 15.318 -14.554 1.00 69.69 78 PHE A CA 1
ATOM 606 C C . PHE A 1 78 ? -19.830 16.155 -14.455 1.00 69.69 78 PHE A C 1
ATOM 608 O O . PHE A 1 78 ? -20.766 15.963 -15.228 1.00 69.69 78 PHE A O 1
ATOM 615 N N . GLY A 1 79 ? -19.876 17.084 -13.496 1.00 73.25 79 GLY A N 1
ATOM 616 C CA . GLY A 1 79 ? -21.033 17.954 -13.244 1.00 73.25 79 GLY A CA 1
ATOM 617 C C . GLY A 1 79 ? -21.882 17.575 -12.025 1.00 73.25 79 GLY A C 1
ATOM 618 O O . GLY A 1 79 ? -22.678 18.398 -11.572 1.00 73.25 79 GLY A O 1
ATOM 619 N N . MET A 1 80 ? -21.688 16.393 -11.424 1.00 77.25 80 MET A N 1
ATOM 620 C CA . MET A 1 80 ? -22.283 16.095 -10.115 1.00 77.25 80 MET A CA 1
ATOM 621 C C . MET A 1 80 ? -21.554 16.839 -8.991 1.00 77.25 80 MET A C 1
ATOM 623 O O . MET A 1 80 ? -20.333 16.769 -8.849 1.00 77.25 80 MET A O 1
ATOM 627 N N . ARG A 1 81 ? -22.318 17.524 -8.134 1.00 79.44 81 ARG A N 1
ATOM 628 C CA . ARG A 1 81 ? -21.790 18.169 -6.925 1.00 79.44 81 ARG A CA 1
ATOM 629 C C . ARG A 1 81 ? -21.533 17.126 -5.836 1.00 79.44 81 ARG A C 1
ATOM 631 O O . ARG A 1 81 ? -22.350 16.941 -4.948 1.00 79.44 81 ARG A O 1
ATOM 638 N N . ILE A 1 82 ? -20.375 16.477 -5.900 1.00 85.31 82 ILE A N 1
ATOM 639 C CA . ILE A 1 82 ? -19.938 15.466 -4.920 1.00 85.31 82 ILE A CA 1
ATOM 640 C C . ILE A 1 82 ? -19.111 16.048 -3.763 1.00 85.31 82 ILE A C 1
ATOM 642 O O . ILE A 1 82 ? -18.813 15.347 -2.804 1.00 85.31 82 ILE A O 1
ATOM 646 N N . GLY A 1 83 ? -18.718 17.327 -3.838 1.00 82.06 83 GLY A N 1
ATOM 647 C CA . GLY A 1 83 ? -17.730 17.919 -2.926 1.00 82.06 83 GLY A CA 1
ATOM 648 C C . GLY A 1 83 ? -18.123 17.882 -1.445 1.00 82.06 83 GLY A C 1
ATOM 649 O O . GLY A 1 83 ? -17.279 17.578 -0.607 1.00 82.06 83 GLY A O 1
ATOM 650 N N . ALA A 1 84 ? -19.395 18.138 -1.121 1.00 84.00 84 ALA A N 1
ATOM 651 C CA . ALA A 1 84 ? -19.883 18.112 0.260 1.00 84.00 84 ALA A CA 1
ATOM 652 C C . ALA A 1 84 ? -19.945 16.682 0.828 1.00 84.00 84 ALA A C 1
ATOM 654 O O . ALA A 1 84 ? -19.453 16.441 1.928 1.00 84.00 84 ALA A O 1
ATOM 655 N N . GLU A 1 85 ? -20.477 15.728 0.053 1.00 83.12 85 GLU A N 1
ATOM 656 C CA . GLU A 1 85 ? -20.528 14.304 0.425 1.00 83.12 85 GLU A CA 1
ATOM 657 C C . GLU A 1 85 ? -19.117 13.735 0.614 1.00 83.12 85 GLU A C 1
ATOM 659 O O . GLU A 1 85 ? -18.809 13.121 1.633 1.00 83.12 85 GLU A O 1
ATOM 664 N N . ARG A 1 86 ? -18.213 14.028 -0.327 1.00 86.00 86 ARG A N 1
ATOM 665 C CA . ARG A 1 86 ? -16.811 13.614 -0.264 1.00 86.00 86 ARG A CA 1
ATOM 666 C C . ARG A 1 86 ? -16.093 14.189 0.956 1.00 86.00 86 ARG A C 1
ATOM 668 O O . ARG A 1 86 ? -15.318 13.476 1.594 1.00 86.00 86 ARG A O 1
ATOM 675 N N . ALA A 1 87 ? -16.331 15.459 1.289 1.00 85.56 87 ALA A N 1
ATOM 676 C CA . ALA A 1 87 ? -15.742 16.098 2.463 1.00 85.56 87 ALA A CA 1
ATOM 677 C C . ALA A 1 87 ? -16.254 15.477 3.772 1.00 85.56 87 ALA A C 1
ATOM 679 O O .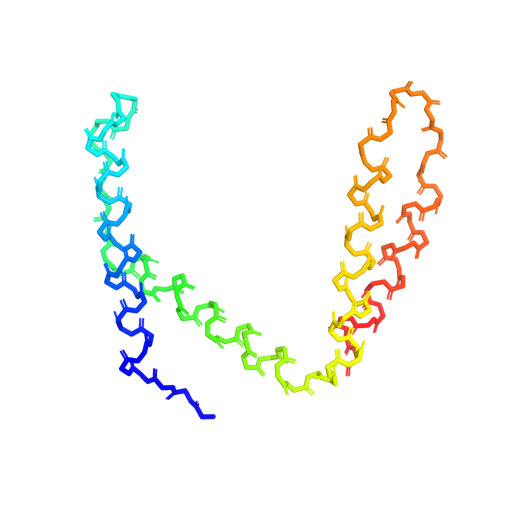 ALA A 1 87 ? -15.453 15.231 4.674 1.00 85.56 87 ALA A O 1
ATOM 680 N N . ALA A 1 88 ? -17.552 15.165 3.858 1.00 87.38 88 ALA A N 1
ATOM 681 C CA . ALA A 1 88 ? -18.138 14.501 5.021 1.00 87.38 88 ALA A CA 1
ATOM 682 C C . ALA A 1 88 ? -17.539 13.100 5.240 1.00 87.38 88 ALA A C 1
ATOM 684 O O . ALA A 1 88 ? -17.060 12.808 6.337 1.00 87.38 88 ALA A O 1
ATOM 685 N N . LEU A 1 89 ? -17.465 12.278 4.185 1.00 85.44 89 LEU A N 1
ATOM 686 C CA . LEU A 1 89 ? -16.865 10.939 4.253 1.00 85.44 89 LEU A CA 1
ATOM 687 C C . LEU A 1 89 ? -15.363 10.988 4.564 1.00 85.44 89 LEU A C 1
ATOM 689 O O . LEU A 1 89 ? -14.861 10.181 5.344 1.00 85.44 89 LEU A O 1
ATOM 693 N N . SER A 1 90 ? -14.640 11.968 4.012 1.00 86.12 90 SER A N 1
ATOM 694 C CA . SER A 1 90 ? -13.214 12.161 4.311 1.00 86.12 90 SER A CA 1
ATOM 695 C C . SER A 1 90 ? -12.985 12.551 5.775 1.00 86.12 90 SER A C 1
ATOM 697 O O . SER A 1 90 ? -12.016 12.107 6.387 1.00 86.12 90 SER A O 1
ATOM 699 N N . ALA A 1 91 ? -13.880 13.353 6.359 1.00 87.31 91 ALA A N 1
ATOM 700 C CA . ALA A 1 91 ? -13.815 13.728 7.768 1.00 87.31 91 ALA A CA 1
ATOM 701 C C . ALA A 1 91 ? -14.142 12.548 8.700 1.00 87.31 91 ALA A C 1
ATOM 703 O O . ALA A 1 91 ? -13.520 12.413 9.753 1.00 87.31 91 ALA A O 1
ATOM 704 N N . GLU A 1 92 ? -15.093 11.688 8.328 1.00 84.44 92 GLU A N 1
ATOM 705 C CA . GLU A 1 92 ? -15.401 10.456 9.067 1.00 84.44 92 GLU A CA 1
ATOM 706 C C . GLU A 1 92 ? -14.220 9.479 9.031 1.00 84.44 92 GLU A C 1
ATOM 708 O O . GLU A 1 92 ? -13.807 8.958 10.067 1.00 84.44 92 GLU A O 1
ATOM 713 N N . LEU A 1 93 ? -13.598 9.321 7.862 1.00 84.12 93 LEU A N 1
ATOM 714 C CA . LEU A 1 93 ? -12.402 8.506 7.683 1.00 84.12 93 LEU A CA 1
ATOM 715 C C . LEU A 1 93 ? -11.227 9.027 8.525 1.00 84.12 93 LEU A C 1
ATOM 717 O O . LEU A 1 93 ? -10.579 8.243 9.215 1.00 84.12 93 LEU A O 1
ATOM 721 N N . ALA A 1 94 ? -10.995 10.343 8.548 1.00 83.06 94 ALA A N 1
ATOM 722 C CA . ALA A 1 94 ? -9.925 10.947 9.345 1.00 83.06 94 ALA A CA 1
ATOM 723 C C . ALA A 1 94 ? -10.097 10.718 10.857 1.00 83.06 94 ALA A C 1
ATOM 725 O O . ALA A 1 94 ? -9.111 10.536 11.566 1.00 83.06 94 ALA A O 1
ATOM 726 N N . LYS A 1 95 ? -11.337 10.689 11.362 1.00 85.38 95 LYS A N 1
ATOM 727 C CA . LYS A 1 95 ? -11.611 10.383 12.777 1.00 85.38 95 LYS A CA 1
ATOM 728 C C . LYS A 1 95 ? -11.257 8.939 13.128 1.00 85.38 95 LYS A C 1
ATOM 730 O O . LYS A 1 95 ? -10.732 8.695 14.208 1.00 85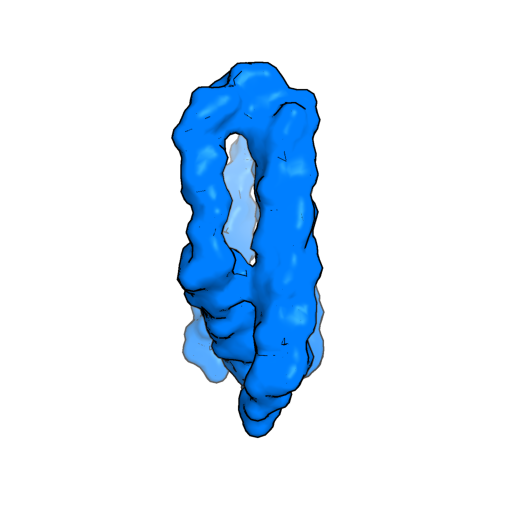.38 95 LYS A O 1
ATOM 735 N N . LEU A 1 96 ? -11.534 8.002 12.223 1.00 77.81 96 LEU A N 1
ATOM 736 C CA . LEU A 1 96 ? -11.292 6.573 12.434 1.00 77.81 96 LEU A CA 1
ATOM 737 C C . LEU A 1 96 ? -9.823 6.171 12.238 1.00 77.81 96 LEU A C 1
ATOM 739 O O . LEU A 1 96 ? -9.397 5.175 12.804 1.00 77.81 96 LEU A O 1
ATOM 743 N N . GLU A 1 97 ? -9.045 6.924 11.455 1.00 72.31 97 GLU A N 1
ATOM 744 C CA . GLU A 1 97 ? -7.609 6.665 11.262 1.00 72.31 97 GLU A CA 1
ATOM 745 C C . GLU A 1 97 ? -6.718 7.217 12.394 1.00 72.31 97 GLU A C 1
ATOM 747 O O . GLU A 1 97 ? -5.555 6.82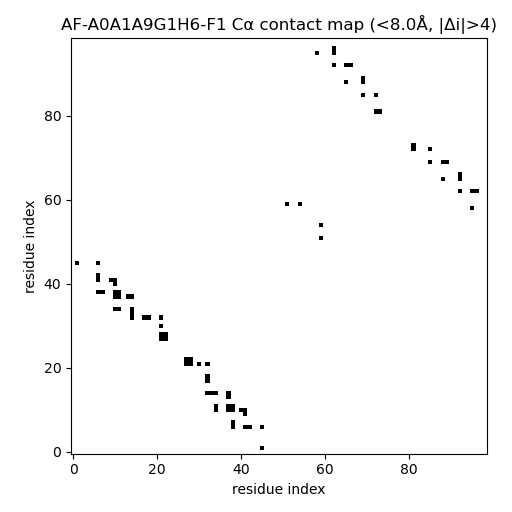2 12.494 1.00 72.31 97 GLU A O 1
ATOM 752 N N . VAL A 1 98 ? -7.239 8.129 13.226 1.00 69.25 98 VAL A N 1
ATOM 753 C CA . VAL A 1 98 ? -6.516 8.749 14.359 1.00 69.25 98 VAL A CA 1
ATOM 754 C C . VAL A 1 98 ? -6.852 8.093 15.710 1.00 69.25 98 VAL A C 1
ATOM 756 O O . VAL A 1 98 ? -6.069 8.233 16.650 1.00 69.25 98 VAL 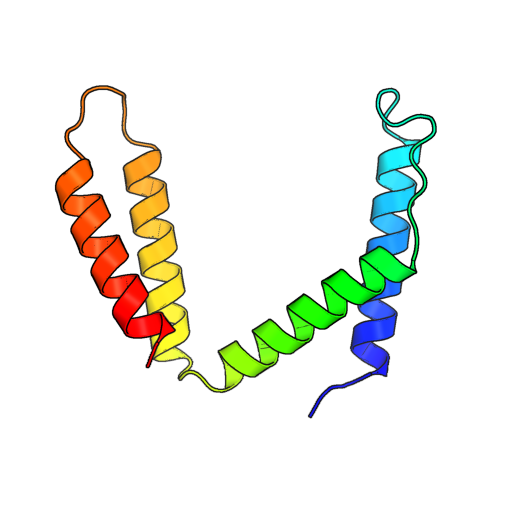A O 1
ATOM 759 N N . ALA A 1 99 ? -7.991 7.398 15.806 1.00 54.50 99 ALA A N 1
ATOM 760 C CA . ALA A 1 99 ? -8.437 6.664 16.997 1.00 54.50 99 ALA A CA 1
ATOM 761 C C . ALA A 1 99 ? -7.656 5.355 17.204 1.00 54.50 99 ALA A C 1
ATOM 763 O O . ALA A 1 99 ? -7.384 5.026 18.381 1.00 54.50 99 ALA A O 1
#

Nearest PDB structures (foldseek):
  1i49-assembly1_B  TM=4.166E-01  e=1.015E+00  Homo sapiens
  7wb4-assembly1_K  TM=3.970E-01  e=8.464E+00  Xenopus laevis

Solvent-accessible surface area (backbone atoms only — not comparable to full-atom values): 5784 Å² total; per-residue (Å²): 134,87,59,64,70,58,46,52,52,49,18,52,54,49,36,54,51,52,48,50,49,39,74,73,33,82,91,38,69,87,66,80,82,52,62,69,58,32,39,52,50,38,51,50,48,53,50,50,51,55,55,53,68,72,43,54,69,69,56,52,52,50,49,55,49,50,53,51,52,48,51,57,58,70,68,51,65,92,87,65,87,48,66,66,62,46,49,52,52,51,52,54,45,54,56,65,76,72,108

Mean predicted aligned error: 10.05 Å

Sequence (99 aa):
MFNLSQIMKAAWAHYRRAVAYVASNPYLRGTLVRFGDCLKAEWKHAKAQVAKAKLDAAVVARIDALKAEILTLDCKPFGMRIGAERAALSAELAKLEVA